Protein AF-A0A090GP35-F1 (afdb_monomer)

Sequence (80 aa):
MWQTLLTPVDLYCERTGSGLWAEPANALTNLAFIAAGLSGVRQVRRYRTGSFAEVLAWWVVAIGIGSATARFGKMRGVGQ

pLDDT: mean 70.15, std 14.81, range [33.91, 90.06]

Secondary structure (DSSP, 8-state):
--HHHHS-----TT--SSSTTSSHHHHHHHHHHHHHHHHHHHHHHHHT--HHHHHHHHHHHHHHHHHHHHHHHHHHTTT-

Structure (mmCIF, N/CA/C/O backbone):
data_AF-A0A090GP35-F1
#
_entry.id   AF-A0A090GP35-F1
#
loop_
_atom_site.group_PDB
_atom_site.id
_atom_site.type_symbol
_atom_site.label_atom_id
_atom_site.label_alt_id
_atom_site.label_comp_id
_atom_site.label_asym_id
_atom_site.label_entity_id
_atom_site.label_seq_id
_atom_site.pdbx_PDB_ins_code
_atom_site.Cartn_x
_atom_site.Cartn_y
_atom_site.Cartn_z
_atom_site.occupancy
_atom_site.B_iso_or_equiv
_atom_site.auth_seq_id
_atom_site.auth_comp_id
_atom_site.auth_asym_id
_atom_site.auth_atom_id
_atom_site.pdbx_PDB_model_num
ATOM 1 N N . MET A 1 1 ? -4.474 7.673 -35.618 1.00 53.84 1 MET A N 1
ATOM 2 C CA . MET A 1 1 ? -4.893 8.641 -34.573 1.00 53.84 1 MET A CA 1
ATOM 3 C C . MET A 1 1 ? -5.275 7.963 -33.253 1.00 53.84 1 MET A C 1
ATOM 5 O O . MET A 1 1 ? -5.064 8.547 -32.207 1.00 53.84 1 MET A O 1
ATOM 9 N N . TRP A 1 2 ? -5.780 6.726 -33.274 1.00 62.41 2 TRP A N 1
ATOM 10 C CA . TRP A 1 2 ? -6.153 5.933 -32.091 1.00 62.41 2 TRP A CA 1
ATOM 11 C C . TRP A 1 2 ? -4.956 5.271 -31.396 1.00 62.41 2 TRP A C 1
ATOM 13 O O . TRP A 1 2 ? -5.038 4.933 -30.221 1.00 62.41 2 TRP A O 1
ATOM 23 N N . GLN A 1 3 ? -3.836 5.099 -32.106 1.00 64.50 3 GLN A N 1
ATOM 24 C CA . GLN A 1 3 ? -2.640 4.448 -31.566 1.00 64.50 3 GLN A CA 1
ATOM 25 C C . GLN A 1 3 ? -2.048 5.220 -30.373 1.00 64.50 3 GLN A C 1
ATOM 27 O O . GLN A 1 3 ? -1.577 4.598 -29.430 1.00 64.50 3 GLN A O 1
ATOM 32 N N . THR A 1 4 ? -2.157 6.552 -30.355 1.00 65.38 4 THR A N 1
ATOM 33 C CA . THR A 1 4 ? -1.594 7.418 -29.304 1.00 65.38 4 THR A CA 1
ATOM 34 C C . THR A 1 4 ? -2.269 7.256 -27.937 1.00 65.38 4 THR A C 1
ATOM 36 O O . THR A 1 4 ? -1.682 7.579 -26.911 1.00 65.38 4 THR A O 1
ATOM 39 N N . LEU A 1 5 ? -3.508 6.756 -27.898 1.00 66.06 5 LEU A N 1
ATOM 40 C CA . LEU A 1 5 ? -4.223 6.512 -26.638 1.00 66.06 5 LEU A CA 1
ATOM 41 C C . LEU A 1 5 ? -3.754 5.228 -25.942 1.00 66.06 5 LEU A C 1
ATOM 43 O O . LEU A 1 5 ? -3.918 5.084 -24.735 1.00 66.06 5 LEU A O 1
ATOM 47 N N . LEU A 1 6 ? -3.183 4.295 -26.706 1.00 69.00 6 LEU A N 1
ATOM 48 C CA . LEU A 1 6 ? -2.704 2.999 -26.222 1.00 69.00 6 LEU A CA 1
ATOM 49 C C . LEU A 1 6 ? -1.174 2.945 -26.131 1.00 69.00 6 LEU A C 1
ATOM 51 O O . LEU A 1 6 ? -0.629 1.980 -25.595 1.00 69.00 6 LEU A O 1
ATOM 55 N N . THR A 1 7 ? -0.469 3.959 -26.645 1.00 57.12 7 THR A N 1
ATOM 56 C CA . THR A 1 7 ? 0.985 4.048 -26.510 1.00 57.12 7 THR A CA 1
ATOM 57 C C . THR A 1 7 ? 1.361 4.215 -25.040 1.00 57.12 7 THR A C 1
ATOM 59 O O . THR A 1 7 ? 0.869 5.143 -24.393 1.00 57.12 7 THR A O 1
ATOM 62 N N . PRO A 1 8 ? 2.237 3.350 -24.499 1.00 60.78 8 PRO A N 1
ATOM 63 C CA . PRO A 1 8 ? 2.791 3.521 -23.167 1.00 60.78 8 PRO A CA 1
ATOM 64 C C . PRO A 1 8 ? 3.414 4.907 -23.022 1.00 60.78 8 PRO A C 1
ATOM 66 O O . PRO A 1 8 ? 4.291 5.285 -23.795 1.00 60.78 8 PRO A O 1
ATOM 69 N N . VAL A 1 9 ? 2.938 5.661 -22.040 1.00 63.53 9 VAL A N 1
ATOM 70 C CA . VAL A 1 9 ? 3.441 7.000 -21.754 1.00 63.53 9 VAL A CA 1
ATOM 71 C C . VAL A 1 9 ? 4.610 6.876 -20.774 1.00 63.53 9 VAL A C 1
ATOM 73 O O . VAL A 1 9 ? 4.409 6.599 -19.592 1.00 63.53 9 VAL A O 1
ATOM 76 N N . ASP A 1 10 ? 5.832 7.067 -21.270 1.00 58.84 10 ASP A N 1
ATOM 77 C CA . ASP A 1 10 ? 7.066 7.005 -20.476 1.00 58.84 10 ASP A CA 1
ATOM 78 C C . ASP A 1 10 ? 7.424 8.398 -19.952 1.00 58.84 10 ASP A C 1
ATOM 80 O O . ASP A 1 10 ? 8.294 9.086 -20.473 1.00 58.84 10 ASP A O 1
ATOM 84 N N . LEU A 1 11 ? 6.683 8.828 -18.927 1.00 60.94 11 LEU A N 1
ATOM 85 C CA . LEU A 1 11 ? 6.816 10.144 -18.285 1.00 60.94 11 LEU A CA 1
ATOM 86 C C . LEU A 1 11 ? 7.735 10.128 -17.046 1.00 60.94 11 LEU A C 1
ATOM 88 O O . LEU A 1 11 ? 7.915 11.156 -16.398 1.00 60.94 11 LEU A O 1
ATOM 92 N N . TYR A 1 12 ? 8.303 8.967 -16.711 1.00 57.12 12 TYR A N 1
ATOM 93 C CA . TYR A 1 12 ? 9.130 8.750 -15.525 1.00 57.12 12 TYR A CA 1
ATOM 94 C C . TYR A 1 12 ? 10.623 8.834 -15.870 1.00 57.12 12 TYR A C 1
ATOM 96 O O . TYR A 1 12 ? 11.138 8.030 -16.648 1.00 57.12 12 TYR A O 1
ATOM 104 N N . CYS A 1 13 ? 11.320 9.813 -15.283 1.00 59.22 13 CYS A N 1
ATOM 105 C CA . CYS A 1 13 ? 12.747 10.074 -15.510 1.00 59.22 13 CYS A CA 1
ATOM 106 C C . CYS A 1 13 ? 13.658 8.940 -15.017 1.00 59.22 13 CYS A C 1
ATOM 108 O O . CYS A 1 13 ? 14.806 8.838 -15.437 1.00 59.22 13 CYS A O 1
ATOM 110 N N . GLU A 1 14 ? 13.165 8.088 -14.121 1.00 53.81 14 GLU A N 1
ATOM 111 C CA . GLU A 1 14 ? 13.897 6.955 -13.565 1.00 53.81 14 GLU A CA 1
ATOM 112 C C . GLU A 1 14 ? 13.859 5.701 -14.445 1.00 53.81 14 GLU A C 1
ATOM 114 O O . GLU A 1 14 ? 14.402 4.674 -14.034 1.00 53.81 14 GLU A O 1
ATOM 119 N N . ARG A 1 15 ? 13.219 5.757 -15.625 1.00 58.44 15 ARG A N 1
ATOM 120 C CA . ARG A 1 15 ? 12.992 4.578 -16.460 1.00 58.44 15 ARG A 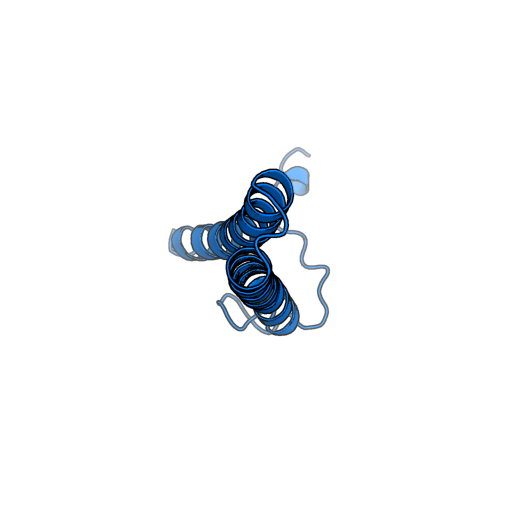CA 1
ATOM 121 C C . ARG A 1 15 ? 14.285 4.031 -17.066 1.00 58.44 15 ARG A C 1
ATOM 123 O O . ARG A 1 15 ? 14.741 4.479 -18.111 1.00 58.44 15 ARG A O 1
ATOM 130 N N . THR A 1 16 ? 14.862 3.023 -16.415 1.00 60.72 16 THR A N 1
ATOM 131 C CA . THR A 1 16 ? 16.170 2.432 -16.766 1.00 60.72 16 THR A CA 1
ATOM 132 C C . THR A 1 16 ? 16.097 1.226 -17.716 1.00 60.72 16 THR A C 1
ATOM 134 O O . THR A 1 16 ? 17.135 0.716 -18.130 1.00 60.72 16 THR A O 1
ATOM 137 N N . GLY A 1 17 ? 14.901 0.760 -18.110 1.00 60.03 17 GLY A N 1
ATOM 138 C CA . GLY A 1 17 ? 14.749 -0.345 -19.070 1.00 60.03 17 GLY A CA 1
ATOM 139 C C . GLY A 1 17 ? 13.331 -0.920 -19.172 1.00 60.03 17 GLY A C 1
ATOM 140 O O . GLY A 1 17 ? 12.356 -0.292 -18.772 1.00 60.03 17 GLY A O 1
ATOM 141 N N . SER A 1 18 ? 13.195 -2.136 -19.702 1.00 54.06 18 SER A N 1
ATOM 142 C CA . SER A 1 18 ? 11.938 -2.899 -19.777 1.00 54.06 18 SER A CA 1
ATOM 143 C C . SER A 1 18 ? 11.945 -4.042 -18.753 1.00 54.06 18 SER A C 1
ATOM 145 O O . SER A 1 18 ? 12.133 -5.208 -19.080 1.00 54.06 18 SER A O 1
ATOM 147 N N . GLY A 1 19 ? 11.775 -3.724 -17.469 1.00 56.38 19 GLY A N 1
ATOM 148 C CA . GLY A 1 19 ? 11.788 -4.734 -16.405 1.00 56.38 19 GLY A CA 1
ATOM 149 C C . GLY A 1 19 ? 11.277 -4.215 -15.064 1.00 56.38 19 GLY A C 1
ATOM 150 O O . GLY A 1 19 ? 11.020 -3.026 -14.907 1.00 56.38 19 GLY A O 1
ATOM 151 N N . LEU A 1 20 ? 11.141 -5.101 -14.071 1.00 52.09 20 LEU A N 1
ATOM 152 C CA . LEU A 1 20 ? 10.687 -4.770 -12.704 1.00 52.09 20 LEU A CA 1
ATOM 153 C C . LEU A 1 20 ? 11.410 -3.571 -12.081 1.00 52.09 20 LEU A C 1
ATOM 155 O O . LEU A 1 20 ? 10.789 -2.764 -11.394 1.00 52.09 20 LEU A O 1
ATOM 159 N N . TRP A 1 21 ? 12.703 -3.467 -12.369 1.00 53.19 21 TRP A N 1
ATOM 160 C CA . TRP A 1 21 ? 13.632 -2.465 -11.856 1.00 53.19 21 TRP A CA 1
ATOM 161 C C . TRP A 1 21 ? 13.748 -1.222 -12.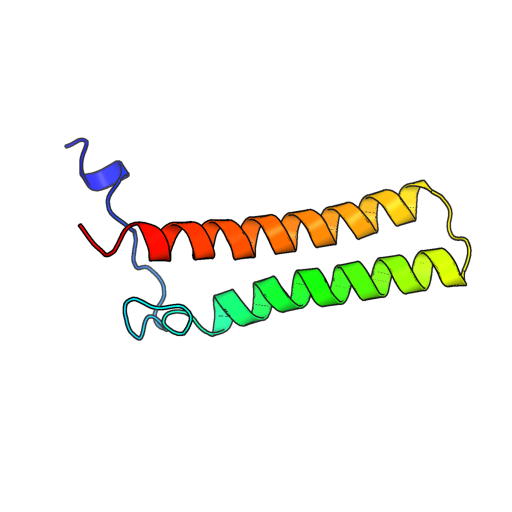727 1.00 53.19 21 TRP A C 1
ATOM 163 O O . TRP A 1 21 ? 14.500 -0.318 -12.389 1.00 53.19 21 TRP A O 1
ATOM 173 N N . ALA A 1 22 ? 12.990 -1.167 -13.822 1.00 57.41 22 ALA A N 1
ATOM 174 C CA . ALA A 1 22 ? 12.980 -0.016 -14.700 1.00 57.41 22 ALA A CA 1
ATOM 175 C C . ALA A 1 22 ? 12.458 1.233 -13.998 1.00 57.41 22 ALA A C 1
ATOM 177 O O . ALA A 1 22 ? 12.963 2.299 -14.268 1.00 57.41 22 ALA A O 1
ATOM 178 N N . GLU A 1 23 ? 11.488 1.106 -13.089 1.00 57.84 23 GLU A N 1
ATOM 179 C CA . GLU A 1 23 ? 10.945 2.224 -12.300 1.00 57.84 23 GLU A CA 1
ATOM 180 C C . GLU A 1 23 ? 11.001 1.837 -10.810 1.00 57.84 23 GLU A C 1
ATOM 182 O O . GLU A 1 23 ? 9.995 1.413 -10.227 1.00 57.84 23 GLU A O 1
ATOM 187 N N . PRO A 1 24 ? 12.19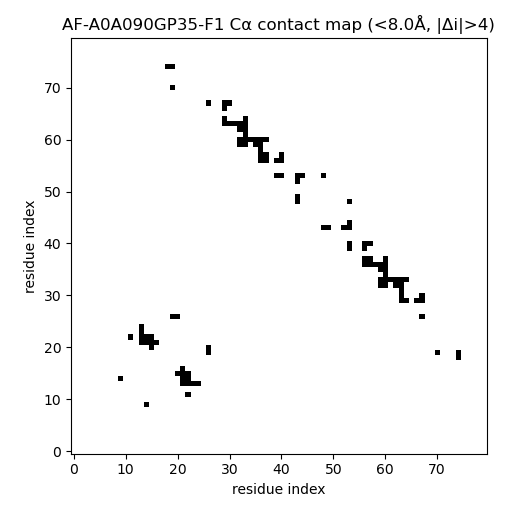7 1.886 -10.197 1.00 59.72 24 PRO A N 1
ATOM 188 C CA . PRO A 1 24 ? 12.445 1.311 -8.876 1.00 59.72 24 PRO A CA 1
ATOM 189 C C . PRO A 1 24 ? 11.676 2.046 -7.773 1.00 59.72 24 PRO A C 1
ATOM 191 O O . PRO A 1 24 ? 11.154 1.407 -6.860 1.00 59.72 24 PRO A O 1
ATOM 194 N N . ALA A 1 25 ? 11.521 3.367 -7.890 1.00 63.25 25 ALA A N 1
ATOM 195 C CA . ALA A 1 25 ? 10.753 4.174 -6.946 1.00 63.25 25 ALA A CA 1
ATOM 196 C C . ALA A 1 25 ? 9.268 3.766 -6.909 1.00 63.25 25 ALA A C 1
ATOM 198 O O . ALA A 1 25 ? 8.706 3.578 -5.833 1.00 63.25 25 ALA A O 1
ATOM 199 N N . ASN A 1 26 ? 8.652 3.539 -8.072 1.00 66.06 26 ASN A N 1
ATOM 200 C CA . ASN A 1 26 ? 7.252 3.122 -8.190 1.00 66.06 26 ASN A CA 1
ATOM 201 C C . ASN A 1 26 ? 7.013 1.690 -7.661 1.00 66.06 26 ASN A C 1
ATOM 203 O O . ASN A 1 26 ? 5.955 1.369 -7.122 1.00 66.06 26 ASN A O 1
ATOM 207 N N . ALA A 1 27 ? 8.002 0.801 -7.784 1.00 66.38 27 ALA A N 1
ATOM 208 C CA . ALA A 1 27 ? 7.929 -0.537 -7.193 1.00 66.38 27 ALA A CA 1
ATOM 209 C C . ALA A 1 27 ? 8.031 -0.490 -5.655 1.00 66.38 27 ALA A C 1
ATOM 211 O O . ALA A 1 27 ? 7.271 -1.164 -4.956 1.00 66.38 27 ALA A O 1
ATOM 212 N N . LEU A 1 28 ? 8.934 0.344 -5.132 1.00 67.62 28 LEU A N 1
ATOM 213 C CA . LEU A 1 28 ? 9.142 0.549 -3.698 1.00 67.62 28 LEU A CA 1
ATOM 214 C C . LEU A 1 28 ? 7.917 1.156 -3.008 1.00 67.62 28 LEU A C 1
ATOM 216 O O . LEU A 1 28 ? 7.514 0.673 -1.950 1.00 67.62 28 LEU A O 1
ATOM 220 N N . THR A 1 29 ? 7.285 2.168 -3.606 1.00 67.31 29 THR A N 1
ATOM 221 C CA . THR A 1 29 ? 6.088 2.799 -3.026 1.00 67.31 29 THR A CA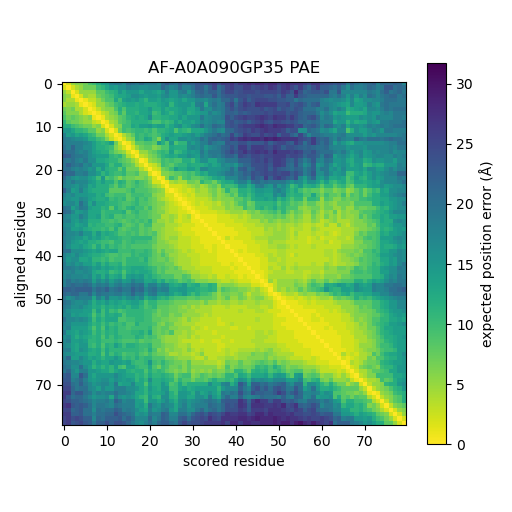 1
ATOM 222 C C . THR A 1 29 ? 4.886 1.849 -3.000 1.00 67.31 29 THR A C 1
ATOM 224 O O . THR A 1 29 ? 4.165 1.806 -2.006 1.00 67.31 29 THR A O 1
ATOM 227 N N . ASN A 1 30 ? 4.700 1.008 -4.024 1.00 74.25 30 ASN A N 1
ATOM 228 C CA . ASN A 1 30 ? 3.634 -0.003 -4.033 1.00 74.25 30 ASN A CA 1
ATOM 229 C C . ASN A 1 30 ? 3.842 -1.107 -2.983 1.00 74.25 30 ASN A C 1
ATOM 231 O O . ASN A 1 30 ? 2.889 -1.516 -2.317 1.00 74.25 30 ASN A O 1
ATOM 235 N N . LEU A 1 31 ? 5.087 -1.544 -2.767 1.00 75.50 31 LEU A N 1
ATOM 236 C CA . LEU A 1 31 ? 5.424 -2.448 -1.662 1.00 75.50 31 LEU A CA 1
ATOM 237 C C . LEU A 1 31 ? 5.214 -1.786 -0.292 1.00 75.50 31 LEU A C 1
ATOM 239 O O . LEU A 1 31 ? 4.757 -2.449 0.643 1.00 75.50 31 LEU A O 1
ATOM 243 N N . ALA A 1 32 ? 5.479 -0.481 -0.178 1.00 80.50 32 ALA A N 1
ATOM 244 C CA . ALA A 1 32 ? 5.236 0.271 1.049 1.00 80.50 32 ALA A CA 1
ATOM 245 C C . ALA A 1 32 ? 3.745 0.289 1.427 1.00 80.50 32 ALA A C 1
ATOM 247 O O . ALA A 1 32 ? 3.426 0.135 2.606 1.00 80.50 32 ALA A O 1
ATOM 248 N N . PHE A 1 33 ? 2.824 0.376 0.458 1.00 80.62 33 PHE A N 1
ATOM 249 C CA . PHE A 1 33 ? 1.383 0.280 0.734 1.00 80.62 33 PHE A CA 1
ATOM 250 C C . PHE A 1 33 ? 0.973 -1.090 1.285 1.00 80.62 33 PHE A C 1
ATOM 252 O O . PHE A 1 33 ? 0.199 -1.157 2.240 1.00 80.62 33 PHE A O 1
ATOM 259 N N . ILE A 1 34 ? 1.534 -2.182 0.758 1.00 83.75 34 ILE A N 1
ATOM 260 C CA . ILE A 1 34 ? 1.278 -3.536 1.278 1.00 83.75 34 ILE A CA 1
ATOM 261 C C . ILE A 1 34 ? 1.793 -3.657 2.721 1.00 83.75 34 ILE A C 1
ATOM 263 O O . ILE A 1 34 ? 1.068 -4.120 3.603 1.00 83.75 34 ILE A O 1
ATOM 267 N N . ALA A 1 35 ? 3.022 -3.201 2.984 1.00 86.12 35 ALA A N 1
ATOM 268 C CA . ALA A 1 35 ? 3.625 -3.243 4.316 1.00 86.12 35 ALA A CA 1
ATOM 269 C C . ALA A 1 35 ? 2.859 -2.381 5.338 1.00 86.12 35 ALA A C 1
ATOM 271 O O . ALA A 1 35 ? 2.626 -2.815 6.473 1.00 86.12 35 ALA A O 1
ATOM 272 N N . ALA A 1 36 ? 2.420 -1.187 4.932 1.00 85.81 36 ALA A N 1
ATOM 273 C CA . ALA A 1 36 ? 1.607 -0.297 5.754 1.00 85.81 36 ALA A CA 1
ATOM 274 C C . ALA A 1 36 ? 0.231 -0.911 6.054 1.00 85.81 36 ALA A C 1
ATOM 276 O O . ALA A 1 36 ? -0.196 -0.915 7.208 1.00 85.81 36 ALA A O 1
ATOM 277 N N . GLY A 1 37 ? -0.426 -1.504 5.051 1.00 85.62 37 GLY A N 1
A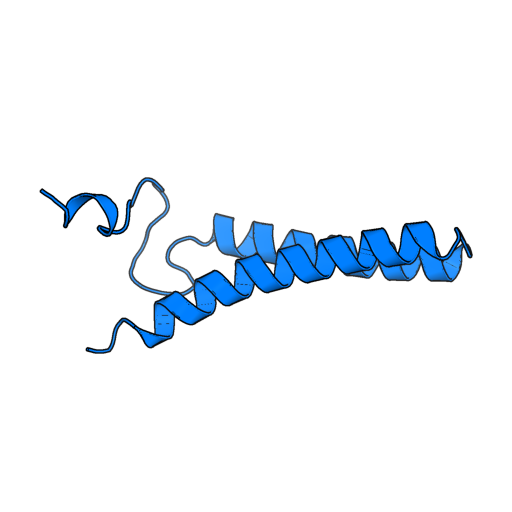TOM 278 C CA . GLY A 1 37 ? -1.706 -2.194 5.216 1.00 85.62 37 GLY A CA 1
ATOM 279 C C . GLY A 1 37 ? -1.614 -3.383 6.178 1.00 85.62 37 GLY A C 1
ATOM 280 O O . GLY A 1 37 ? -2.405 -3.480 7.114 1.00 85.62 37 GLY A O 1
ATOM 281 N N . LEU A 1 38 ? -0.594 -4.238 6.034 1.00 88.19 38 LEU A N 1
ATOM 282 C CA . LEU A 1 38 ? -0.350 -5.364 6.947 1.00 88.19 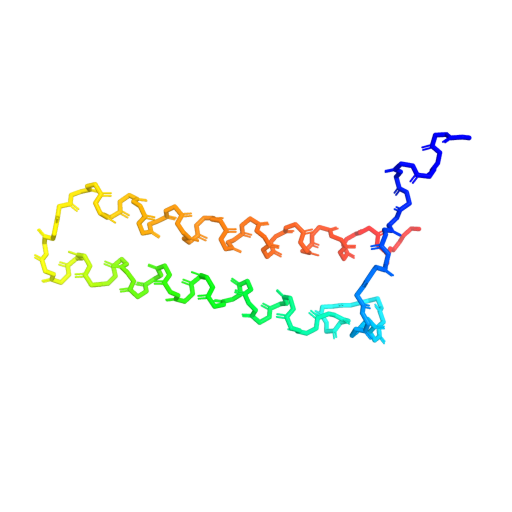38 LEU A CA 1
ATOM 283 C C . LEU A 1 38 ? -0.057 -4.904 8.383 1.00 88.19 38 LEU A C 1
ATOM 285 O O . LEU A 1 38 ? -0.554 -5.502 9.342 1.00 88.19 38 LEU A O 1
ATOM 289 N N . SER A 1 39 ? 0.710 -3.823 8.542 1.00 88.12 39 SER A N 1
ATOM 290 C CA . SER A 1 39 ? 0.965 -3.213 9.853 1.00 88.12 39 SER A CA 1
ATOM 291 C C . SER A 1 39 ? -0.327 -2.670 10.472 1.00 88.12 39 SER A C 1
ATOM 293 O O . SER A 1 39 ? -0.581 -2.893 11.656 1.00 88.12 39 SER A O 1
ATOM 295 N N . GLY A 1 40 ? -1.187 -2.048 9.660 1.00 83.88 40 GLY A N 1
ATOM 296 C CA . GLY A 1 40 ? -2.520 -1.596 10.052 1.00 83.88 40 GLY A CA 1
ATOM 297 C C . GLY A 1 40 ? -3.421 -2.743 10.510 1.00 83.88 40 GLY A C 1
ATOM 298 O O . GLY A 1 40 ? -3.980 -2.671 11.602 1.00 83.88 40 GLY A O 1
ATOM 299 N N . VAL A 1 41 ? -3.495 -3.846 9.754 1.00 87.06 41 VAL A N 1
ATOM 300 C CA . VAL A 1 41 ? -4.258 -5.049 10.145 1.00 87.06 41 VAL A CA 1
ATOM 301 C C . VAL A 1 41 ? -3.742 -5.604 11.476 1.00 87.06 41 VAL A C 1
ATOM 303 O O . VAL A 1 41 ? -4.531 -5.920 12.370 1.00 87.06 41 VAL A O 1
ATOM 306 N N . ARG A 1 42 ? -2.416 -5.686 11.651 1.00 88.50 42 ARG A N 1
ATOM 307 C CA . ARG A 1 42 ? -1.804 -6.163 12.901 1.00 88.50 42 ARG A CA 1
ATOM 308 C C . ARG A 1 42 ? -2.156 -5.265 14.086 1.00 88.50 42 ARG A C 1
ATOM 310 O O . ARG A 1 42 ? -2.454 -5.778 15.164 1.00 88.50 42 ARG A O 1
ATOM 317 N N . GLN A 1 43 ? -2.161 -3.951 13.886 1.00 87.81 43 GLN A N 1
ATOM 318 C CA . GLN A 1 43 ? -2.512 -2.982 14.918 1.00 87.81 43 GLN A CA 1
ATOM 319 C C . GLN A 1 43 ? -4.005 -3.049 15.270 1.00 87.81 43 GLN A C 1
ATOM 321 O O . GLN A 1 43 ? -4.345 -3.166 16.444 1.00 87.81 43 GLN A O 1
ATOM 326 N N . VAL A 1 44 ? -4.904 -3.069 14.282 1.00 87.81 44 VAL A N 1
ATOM 327 C CA . VAL A 1 44 ? -6.356 -3.157 14.521 1.00 87.81 44 VAL A CA 1
ATOM 328 C C . VAL A 1 44 ? -6.721 -4.432 15.280 1.00 87.81 44 VAL A C 1
ATOM 330 O O . VAL A 1 44 ? -7.497 -4.385 16.235 1.00 87.81 44 VAL A O 1
ATOM 333 N N . ARG A 1 45 ? -6.101 -5.564 14.926 1.00 84.19 45 ARG A N 1
ATOM 334 C CA . A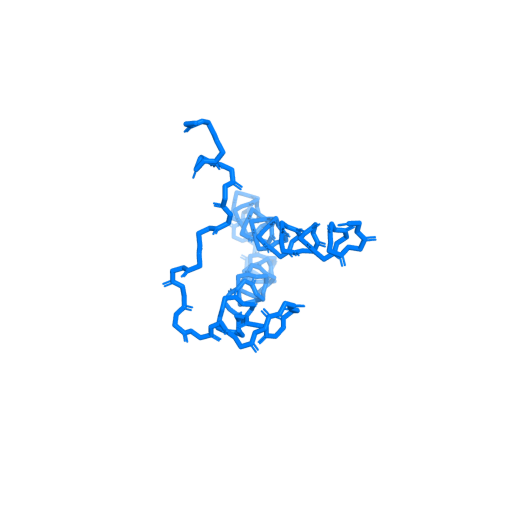RG A 1 45 ? -6.285 -6.831 15.648 1.00 84.19 45 ARG A CA 1
ATOM 335 C C . ARG A 1 45 ? -5.760 -6.771 17.079 1.00 84.19 45 ARG A C 1
ATOM 337 O O . ARG A 1 45 ? -6.392 -7.319 17.979 1.00 84.19 45 ARG A O 1
ATOM 344 N N . ARG A 1 46 ? -4.629 -6.094 17.302 1.00 87.56 46 ARG A N 1
ATOM 345 C CA . ARG A 1 46 ? -4.017 -5.953 18.631 1.00 87.56 46 ARG A CA 1
ATOM 346 C C . ARG A 1 46 ? -4.856 -5.090 19.572 1.00 87.56 46 ARG A C 1
ATOM 348 O O . ARG A 1 46 ? -4.980 -5.438 20.740 1.00 87.56 46 ARG A O 1
ATOM 355 N N . TYR A 1 47 ? -5.430 -3.998 19.074 1.00 87.12 47 TYR A N 1
ATOM 356 C CA . TYR A 1 47 ? -6.202 -3.047 19.884 1.00 87.12 47 TYR A CA 1
ATOM 357 C C . TYR A 1 47 ? -7.721 -3.264 19.813 1.00 87.12 47 TYR A C 1
ATOM 359 O O . TYR A 1 47 ? -8.466 -2.518 20.439 1.00 87.12 47 TYR A O 1
ATOM 367 N N . ARG A 1 48 ? -8.186 -4.288 19.077 1.00 82.81 48 ARG A N 1
ATOM 368 C CA . ARG A 1 48 ? -9.611 -4.581 18.824 1.00 82.81 48 ARG A CA 1
ATOM 369 C C . ARG A 1 48 ? -10.403 -3.331 18.429 1.00 82.81 48 ARG A C 1
ATOM 371 O O . ARG A 1 48 ? -11.521 -3.117 18.886 1.00 82.81 48 ARG A O 1
ATOM 378 N N . THR A 1 49 ? -9.831 -2.526 17.536 1.00 77.19 49 THR A N 1
ATOM 379 C CA . THR A 1 49 ? -10.358 -1.211 17.130 1.00 77.19 49 THR A CA 1
ATOM 380 C C . THR A 1 49 ? -11.677 -1.288 16.337 1.00 77.19 49 THR A C 1
ATOM 382 O O . THR A 1 49 ? -12.242 -0.259 15.982 1.00 77.19 49 THR A O 1
ATOM 385 N N . GLY A 1 50 ? -12.180 -2.497 16.062 1.00 83.69 50 GLY A N 1
ATOM 386 C CA . GLY A 1 50 ? -13.447 -2.758 15.376 1.00 83.69 50 GLY A CA 1
ATOM 387 C C . GLY A 1 50 ? -13.272 -3.323 13.964 1.00 83.69 50 GLY A C 1
ATOM 388 O O . GLY A 1 50 ? -12.229 -3.165 13.329 1.00 83.69 50 GLY A O 1
ATOM 389 N N . SER A 1 51 ? -14.321 -3.980 13.462 1.00 84.25 51 SER A N 1
ATOM 390 C CA . SER A 1 51 ? -14.338 -4.629 12.142 1.00 84.25 51 SER A CA 1
ATOM 391 C C . SER A 1 51 ? -14.179 -3.639 10.985 1.00 84.25 51 SER A C 1
ATOM 393 O O . SER A 1 51 ? -13.542 -3.959 9.986 1.00 84.25 51 SER A O 1
ATOM 395 N N . PHE A 1 52 ? -14.687 -2.412 11.130 1.00 86.69 52 PHE A N 1
ATOM 396 C CA . PHE A 1 52 ? -14.571 -1.366 10.111 1.00 86.69 52 PHE A CA 1
ATOM 397 C C . PHE A 1 52 ? -13.112 -0.970 9.834 1.00 86.69 52 PHE A C 1
ATOM 399 O O . PHE A 1 52 ? -12.693 -0.886 8.680 1.00 86.69 52 PHE A O 1
ATOM 406 N N . ALA A 1 53 ? -12.310 -0.799 10.889 1.00 84.12 53 ALA A N 1
ATOM 407 C CA . ALA A 1 53 ? -10.891 -0.480 10.755 1.00 84.12 53 ALA A CA 1
ATOM 408 C C . ALA A 1 53 ? -10.099 -1.636 10.117 1.00 84.12 53 ALA A C 1
ATOM 410 O O . ALA A 1 53 ? -9.144 -1.400 9.378 1.00 84.12 53 ALA A O 1
ATOM 411 N N . GLU A 1 54 ? -10.512 -2.885 10.357 1.00 86.38 54 GLU A N 1
ATOM 412 C CA . GLU A 1 54 ? -9.881 -4.060 9.750 1.00 86.38 54 GLU A CA 1
ATOM 413 C C . GLU A 1 54 ? -10.173 -4.128 8.246 1.00 86.38 54 GLU A C 1
ATOM 415 O O . GLU A 1 54 ? -9.257 -4.360 7.459 1.00 86.38 54 GLU A O 1
ATOM 420 N N . VAL A 1 55 ? -11.414 -3.845 7.833 1.00 90.06 55 VAL A N 1
ATOM 421 C CA . VAL A 1 55 ? -11.800 -3.770 6.413 1.00 90.06 55 VAL A CA 1
ATOM 422 C C . VAL A 1 55 ? -10.995 -2.699 5.678 1.00 90.06 55 VAL A C 1
ATOM 424 O O . VAL A 1 55 ? -10.455 -2.978 4.608 1.00 90.06 55 VAL A O 1
ATOM 427 N N . LEU A 1 56 ? -10.855 -1.503 6.259 1.00 88.38 56 LEU A N 1
ATOM 428 C CA . LEU A 1 56 ? -10.052 -0.430 5.665 1.00 88.38 56 LEU A CA 1
ATOM 429 C C . LEU A 1 56 ? -8.575 -0.822 5.530 1.00 88.38 56 LEU A C 1
ATOM 431 O O . LEU A 1 56 ? -7.961 -0.567 4.494 1.00 88.38 56 LEU A O 1
ATOM 435 N N . ALA A 1 57 ? -8.008 -1.487 6.538 1.00 87.81 57 ALA A N 1
ATOM 436 C CA . ALA A 1 57 ? -6.628 -1.954 6.479 1.00 87.81 57 ALA A CA 1
ATOM 437 C C . ALA A 1 57 ? -6.424 -3.021 5.384 1.00 87.81 57 ALA A C 1
ATOM 439 O O . ALA A 1 57 ? -5.444 -2.958 4.639 1.00 87.81 57 ALA A O 1
ATOM 440 N N . TRP A 1 58 ? -7.373 -3.949 5.216 1.00 87.44 58 TRP A N 1
ATOM 441 C CA . TRP A 1 58 ? -7.357 -4.915 4.110 1.00 87.44 58 TRP A CA 1
ATOM 442 C C . TRP A 1 58 ? -7.535 -4.264 2.738 1.00 87.44 58 TRP A C 1
ATOM 444 O O . TRP A 1 58 ? -6.914 -4.702 1.772 1.00 87.44 58 TRP A O 1
ATOM 454 N N . TRP A 1 59 ? -8.323 -3.194 2.646 1.00 89.25 59 TRP A N 1
ATOM 455 C CA . TRP A 1 59 ? -8.461 -2.404 1.422 1.00 89.25 59 TRP A CA 1
ATOM 456 C C . TRP A 1 59 ? -7.133 -1.793 0.974 1.00 89.25 59 TRP A C 1
ATOM 458 O O . TRP A 1 59 ? -6.790 -1.872 -0.202 1.00 89.25 59 TRP A O 1
ATOM 468 N N . VAL A 1 60 ? -6.338 -1.260 1.906 1.00 86.56 60 VAL A N 1
ATOM 469 C CA . VAL A 1 60 ? -4.996 -0.733 1.602 1.00 86.56 60 VAL A CA 1
ATOM 470 C C . VAL A 1 60 ? -4.071 -1.836 1.073 1.00 86.56 60 VAL A C 1
ATOM 472 O O . VAL A 1 60 ? -3.346 -1.619 0.101 1.00 86.56 60 VAL A O 1
ATOM 475 N N . VAL A 1 61 ? -4.139 -3.044 1.646 1.00 86.12 61 VAL A N 1
ATOM 476 C CA . VAL A 1 61 ? -3.397 -4.210 1.136 1.00 86.12 61 VAL A CA 1
ATOM 477 C C . VAL A 1 61 ? -3.849 -4.571 -0.283 1.00 86.12 61 VAL A C 1
ATOM 479 O O . VAL A 1 61 ? -3.006 -4.782 -1.153 1.00 86.12 61 VAL A O 1
ATOM 482 N N . ALA A 1 62 ? -5.159 -4.603 -0.544 1.00 84.88 62 ALA A N 1
ATOM 483 C CA . ALA A 1 62 ? -5.713 -4.920 -1.860 1.00 84.88 62 ALA A CA 1
ATOM 484 C C . ALA A 1 62 ? -5.306 -3.895 -2.932 1.00 84.88 62 ALA A C 1
ATOM 486 O O . ALA A 1 62 ? -4.943 -4.288 -4.039 1.00 84.88 62 ALA A O 1
ATOM 487 N N . ILE A 1 63 ? -5.292 -2.601 -2.595 1.00 85.00 63 ILE A N 1
ATOM 488 C CA . ILE A 1 63 ? -4.798 -1.533 -3.477 1.00 85.00 63 ILE A CA 1
ATOM 489 C C . ILE A 1 63 ? -3.313 -1.750 -3.789 1.00 85.00 63 ILE A C 1
ATOM 491 O O . ILE A 1 63 ? -2.923 -1.724 -4.954 1.00 85.00 63 ILE A O 1
ATOM 495 N N . GLY A 1 64 ? -2.494 -2.044 -2.774 1.00 82.25 64 GLY A N 1
ATOM 496 C CA . GLY A 1 64 ? -1.075 -2.354 -2.968 1.00 82.25 64 GLY A CA 1
ATOM 497 C C . GLY A 1 64 ? -0.845 -3.568 -3.878 1.00 82.25 64 GLY A C 1
ATOM 498 O O . GLY A 1 64 ? 0.000 -3.520 -4.773 1.00 82.25 64 GLY A O 1
ATOM 499 N N . ILE A 1 65 ? -1.635 -4.636 -3.713 1.00 78.38 65 ILE A N 1
ATOM 500 C CA . ILE A 1 65 ? -1.586 -5.831 -4.573 1.00 78.38 65 ILE A CA 1
ATOM 501 C C . ILE A 1 65 ? -2.034 -5.500 -6.001 1.00 78.38 65 ILE A C 1
ATOM 503 O O . ILE A 1 65 ? -1.372 -5.913 -6.951 1.00 78.38 65 ILE A O 1
ATOM 507 N N . GLY A 1 66 ? -3.123 -4.751 -6.179 1.00 75.38 66 GLY A N 1
ATOM 508 C CA . GLY A 1 66 ? -3.619 -4.322 -7.491 1.00 75.38 66 GLY A CA 1
ATOM 509 C C . GLY A 1 66 ? -2.574 -3.517 -8.265 1.00 75.38 66 GLY A C 1
ATOM 510 O O . GLY A 1 66 ? -2.279 -3.814 -9.422 1.00 75.38 66 GLY A O 1
ATOM 511 N N . SER A 1 67 ? -1.922 -2.569 -7.595 1.00 69.44 67 SER A N 1
ATOM 512 C CA . SER A 1 67 ? -0.863 -1.755 -8.194 1.00 69.44 67 SER A CA 1
ATOM 513 C C . SER A 1 67 ? 0.400 -2.566 -8.515 1.00 69.44 67 SER A C 1
ATOM 515 O O . SER A 1 67 ? 1.014 -2.372 -9.566 1.00 69.44 67 SER A O 1
ATOM 517 N N . ALA A 1 68 ? 0.764 -3.535 -7.667 1.00 68.62 68 ALA A N 1
ATOM 518 C CA . ALA A 1 68 ? 1.875 -4.449 -7.933 1.00 68.62 68 ALA A CA 1
ATOM 519 C C . ALA A 1 68 ? 1.568 -5.448 -9.071 1.00 68.62 68 ALA A C 1
ATOM 521 O O . ALA A 1 68 ? 2.441 -5.772 -9.880 1.00 68.62 68 ALA A O 1
ATOM 522 N N . THR A 1 69 ? 0.325 -5.929 -9.172 1.00 64.75 69 THR A N 1
ATOM 523 C CA . THR A 1 69 ? -0.108 -6.908 -10.186 1.00 64.75 69 THR A CA 1
ATOM 524 C C . THR A 1 69 ? -0.332 -6.286 -11.562 1.00 64.75 69 THR A C 1
ATOM 526 O O . THR A 1 69 ? 0.060 -6.894 -12.559 1.00 64.75 69 THR A O 1
ATOM 529 N N . ALA A 1 70 ? -0.849 -5.055 -11.643 1.00 58.97 70 ALA A N 1
ATOM 530 C CA . ALA A 1 70 ? -0.900 -4.282 -12.887 1.00 58.97 70 ALA A CA 1
ATOM 531 C C . ALA A 1 70 ? 0.500 -4.133 -13.521 1.00 58.97 70 ALA A C 1
ATOM 533 O O . ALA A 1 70 ? 0.654 -4.218 -14.741 1.00 58.97 70 ALA A O 1
ATOM 534 N N . ARG A 1 71 ? 1.549 -4.025 -12.690 1.00 57.25 71 ARG A N 1
ATOM 535 C CA . ARG A 1 71 ? 2.951 -4.097 -13.130 1.00 57.25 71 ARG A CA 1
ATOM 536 C C . ARG A 1 71 ? 3.379 -5.507 -13.569 1.00 57.25 71 ARG A C 1
ATOM 538 O O . ARG A 1 71 ? 4.096 -5.628 -14.558 1.00 57.25 71 ARG A O 1
ATOM 545 N N . PHE A 1 72 ? 2.932 -6.572 -12.901 1.00 49.44 72 PHE A N 1
ATOM 546 C CA . PHE A 1 72 ? 3.205 -7.964 -13.306 1.00 49.44 72 PHE A CA 1
ATOM 547 C C . PHE A 1 72 ? 2.596 -8.327 -14.672 1.00 49.44 72 PHE A C 1
ATOM 549 O O . PHE A 1 72 ? 3.218 -9.051 -15.450 1.00 49.44 72 PHE A O 1
ATOM 556 N N . GLY A 1 73 ? 1.416 -7.787 -14.996 1.00 48.00 73 GLY A N 1
ATOM 557 C CA . GLY A 1 73 ? 0.781 -7.949 -16.308 1.00 48.00 73 GLY A CA 1
ATOM 558 C C . GLY A 1 73 ? 1.609 -7.360 -17.456 1.00 48.00 73 GLY A C 1
ATOM 559 O O . GLY A 1 73 ? 1.681 -7.959 -18.527 1.00 48.00 73 GLY A O 1
ATOM 560 N N . LYS A 1 74 ? 2.326 -6.251 -17.210 1.00 49.41 74 LYS A N 1
ATOM 561 C CA . LYS A 1 74 ? 3.217 -5.608 -18.192 1.00 49.41 74 LYS A CA 1
ATOM 562 C C . LYS A 1 74 ? 4.375 -6.521 -18.629 1.00 49.41 74 LYS A C 1
ATOM 564 O O . LYS A 1 74 ? 4.769 -6.470 -19.785 1.00 49.41 74 LYS A O 1
ATOM 569 N N . MET A 1 75 ? 4.893 -7.388 -17.750 1.00 45.16 75 MET A N 1
ATOM 570 C CA . MET A 1 75 ? 5.985 -8.320 -18.092 1.00 45.16 75 MET A CA 1
ATOM 571 C C . MET A 1 75 ? 5.557 -9.490 -18.978 1.00 45.16 75 MET A C 1
ATOM 573 O O . MET A 1 75 ? 6.372 -9.987 -19.746 1.00 45.16 75 MET A O 1
ATOM 577 N N . ARG A 1 76 ? 4.298 -9.936 -18.903 1.00 48.62 76 ARG A N 1
ATOM 578 C CA . ARG A 1 76 ? 3.818 -11.053 -19.737 1.00 48.62 76 ARG A CA 1
ATOM 579 C C . ARG A 1 76 ? 3.528 -10.656 -21.188 1.00 48.62 76 ARG A C 1
ATOM 581 O O . ARG A 1 76 ? 3.349 -11.542 -22.012 1.00 48.62 76 ARG A O 1
ATOM 588 N N . GLY A 1 77 ? 3.495 -9.358 -21.496 1.00 45.66 77 GLY A N 1
ATOM 589 C CA . GLY A 1 77 ? 3.241 -8.833 -22.842 1.00 45.66 77 GLY A CA 1
ATOM 590 C C . GLY A 1 77 ? 4.484 -8.410 -23.634 1.00 45.66 77 GLY A C 1
ATOM 591 O O . GLY A 1 77 ? 4.335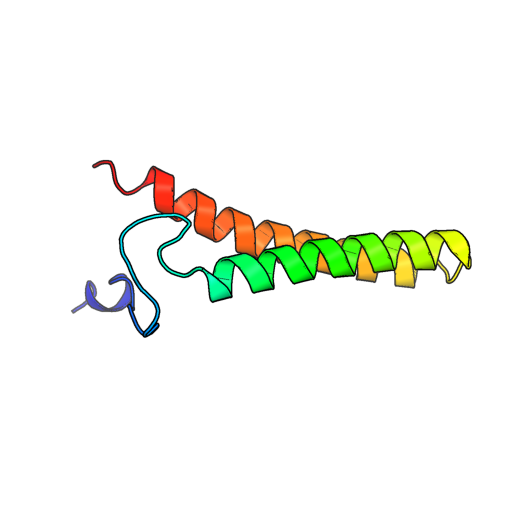 -8.035 -24.787 1.00 45.66 77 GLY A O 1
ATOM 592 N N . VAL A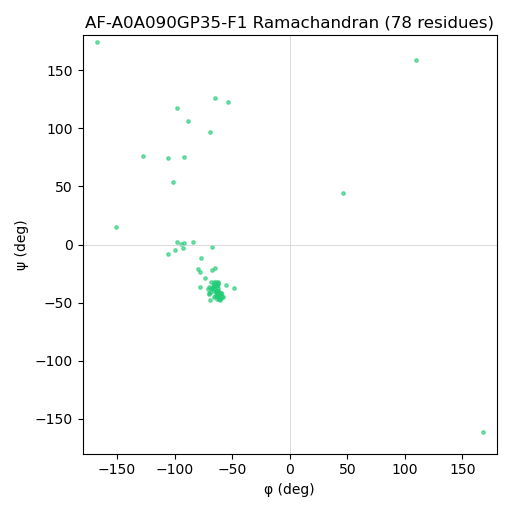 1 78 ? 5.694 -8.450 -23.058 1.00 46.78 78 VAL A N 1
ATOM 593 C CA . VAL A 1 78 ? 6.954 -8.070 -23.746 1.00 46.78 78 VAL A CA 1
ATOM 594 C C . VAL A 1 78 ? 7.705 -9.335 -24.176 1.00 46.78 78 VAL A C 1
ATOM 596 O O . VAL A 1 78 ? 8.845 -9.586 -23.800 1.00 46.78 78 VAL A O 1
ATOM 599 N N . GLY A 1 79 ? 6.990 -10.182 -24.909 1.00 44.22 79 GLY A N 1
ATOM 600 C CA . GLY A 1 79 ? 7.480 -11.436 -25.481 1.00 44.22 79 GLY A CA 1
ATOM 601 C C . GLY A 1 79 ? 6.750 -11.829 -26.769 1.00 44.22 79 GLY A C 1
ATOM 602 O O . GLY A 1 79 ? 6.840 -12.984 -27.178 1.00 44.22 79 GLY A O 1
ATOM 603 N N . GLN A 1 80 ? 6.018 -10.891 -27.380 1.00 33.91 80 GLN A N 1
ATOM 604 C CA . GLN A 1 80 ? 5.484 -10.971 -28.740 1.00 33.91 80 GLN A CA 1
ATOM 605 C C . GLN A 1 80 ? 5.773 -9.664 -29.467 1.00 33.91 80 GLN A C 1
ATOM 607 O O . GLN A 1 80 ? 5.672 -8.604 -28.806 1.00 33.91 80 GLN A O 1
#

Solvent-accessible surface area (backbone atoms only — not comparable to full-atom values): 4640 Å² total; per-residue (Å²): 129,71,62,71,80,72,50,83,80,86,83,58,93,65,61,73,60,96,54,83,71,10,43,51,68,64,49,51,54,31,52,48,36,32,54,51,13,53,50,41,37,53,48,31,66,72,68,63,69,46,71,67,57,36,54,55,18,49,48,40,27,51,52,17,49,52,58,49,45,60,53,55,57,58,65,76,60,75,81,118

Foldseek 3Di:
DVVVVVPDDPPDPQQPDQDPNRRVVLNVVLVVLLVQLVVQCVVCVVVVVDPVSNVVSVVSNVSSVVSNVVSVVSVVPVPD

Nearest PDB structures (foldseek):
  7kzv-assembly1_O  TM=6.269E-01  e=3.397E+00  Homo sapiens
  8ivz-assembly1_A  TM=3.251E-01  e=8.529E+00  Mus musculus

Radius of gyration: 16.87 Å; Cα contacts (8 Å, |Δi|>4): 57; chains: 1; bounding box: 31×22×54 Å

Mean predicted aligned error: 11.75 Å